Protein AF-A0A4Q3VCQ0-F1 (afdb_monomer_lite)

pLDDT: mean 80.0, std 15.51, range [33.75, 97.81]

Structure (mmCIF, N/CA/C/O backbone):
data_AF-A0A4Q3VCQ0-F1
#
_entry.id   AF-A0A4Q3VCQ0-F1
#
loop_
_atom_site.group_PDB
_atom_site.id
_atom_site.type_symbol
_atom_site.label_atom_id
_atom_site.label_alt_id
_atom_site.label_comp_id
_atom_site.label_asym_id
_atom_site.label_entity_id
_atom_site.label_seq_id
_atom_site.pdbx_PDB_ins_code
_atom_site.Cartn_x
_atom_site.Cartn_y
_atom_site.Cartn_z
_atom_site.occupancy
_atom_site.B_iso_or_equiv
_atom_site.auth_seq_id
_atom_site.auth_comp_id
_atom_site.auth_asym_id
_atom_site.auth_atom_id
_atom_site.pdbx_PDB_model_num
ATOM 1 N N . PHE A 1 1 ? -2.885 -8.721 -0.221 1.00 49.59 1 PHE A N 1
ATOM 2 C CA . PHE A 1 1 ? -1.559 -9.352 -0.423 1.00 49.59 1 PHE A CA 1
ATOM 3 C C . PHE A 1 1 ? -1.699 -10.672 -1.184 1.00 49.59 1 PHE A C 1
ATOM 5 O O . PHE A 1 1 ? -2.765 -11.257 -1.054 1.00 49.59 1 PHE A O 1
ATOM 12 N N . LYS A 1 2 ? -0.702 -11.159 -1.954 1.00 40.38 2 LYS A N 1
ATOM 13 C CA . LYS A 1 2 ? -0.700 -12.547 -2.468 1.00 40.38 2 LYS A CA 1
ATOM 14 C C . LYS A 1 2 ? 0.691 -13.221 -2.424 1.00 40.38 2 LYS A C 1
ATOM 16 O O . LYS A 1 2 ? 1.595 -12.689 -3.049 1.00 40.38 2 LYS A O 1
ATOM 21 N N . HIS A 1 3 ? 0.877 -14.368 -1.749 1.00 47.12 3 HIS A N 1
ATOM 22 C CA . HIS A 1 3 ? 2.127 -15.163 -1.832 1.00 47.12 3 HIS A CA 1
ATOM 23 C C . HIS A 1 3 ? 2.014 -16.172 -2.984 1.00 47.12 3 HIS A C 1
ATOM 25 O O . HIS A 1 3 ? 1.062 -16.954 -3.029 1.00 47.12 3 HIS A O 1
ATOM 31 N N . LEU A 1 4 ? 2.947 -16.112 -3.938 1.00 55.03 4 LEU A N 1
ATOM 32 C CA . LEU A 1 4 ? 2.799 -16.699 -5.280 1.00 55.03 4 LEU A CA 1
ATOM 33 C C . LEU A 1 4 ? 3.906 -17.679 -5.689 1.00 55.03 4 LEU A C 1
ATOM 35 O O . LEU A 1 4 ? 3.994 -18.041 -6.859 1.00 55.03 4 LEU A O 1
ATOM 39 N N . ALA A 1 5 ? 4.732 -18.141 -4.754 1.00 49.41 5 ALA A N 1
ATOM 40 C CA . ALA A 1 5 ? 5.597 -19.278 -5.030 1.00 49.41 5 ALA A CA 1
ATOM 41 C C . ALA A 1 5 ? 4.730 -20.547 -5.160 1.00 49.41 5 ALA A C 1
ATOM 43 O O . ALA A 1 5 ? 4.363 -21.155 -4.155 1.00 49.41 5 ALA A O 1
ATOM 44 N N . ASP A 1 6 ? 4.381 -20.940 -6.389 1.00 53.59 6 ASP A N 1
ATOM 45 C CA . ASP A 1 6 ? 3.804 -22.258 -6.701 1.00 53.59 6 ASP A CA 1
ATOM 46 C C . ASP A 1 6 ? 4.923 -23.315 -6.724 1.00 53.59 6 ASP A C 1
ATOM 48 O O . ASP A 1 6 ? 5.195 -23.975 -7.723 1.00 53.59 6 ASP A O 1
ATOM 52 N N . LEU A 1 7 ? 5.623 -23.434 -5.599 1.00 55.28 7 LEU A N 1
ATOM 53 C CA . LEU A 1 7 ? 6.598 -24.482 -5.350 1.00 55.28 7 LEU A CA 1
ATOM 54 C C . LEU A 1 7 ? 5.886 -25.588 -4.572 1.00 55.28 7 LEU A C 1
ATOM 56 O O . LEU A 1 7 ? 5.409 -25.361 -3.461 1.00 55.28 7 LEU A O 1
ATOM 60 N N . SER A 1 8 ? 5.804 -26.783 -5.160 1.00 52.72 8 SER A N 1
ATOM 61 C CA . SER A 1 8 ? 5.366 -27.999 -4.470 1.00 52.72 8 SER A CA 1
ATOM 62 C C . SER A 1 8 ? 6.468 -28.448 -3.507 1.00 52.72 8 SER A C 1
ATOM 64 O O . SER A 1 8 ? 7.206 -29.394 -3.778 1.00 52.72 8 SER A O 1
ATOM 66 N N . LEU A 1 9 ? 6.646 -27.694 -2.428 1.00 57.72 9 LEU A N 1
ATOM 67 C CA . LEU A 1 9 ? 7.517 -28.053 -1.321 1.00 57.72 9 LEU A CA 1
ATOM 68 C C . LEU A 1 9 ? 6.644 -28.720 -0.264 1.00 57.72 9 LEU A C 1
ATOM 70 O O . LEU A 1 9 ? 5.642 -28.142 0.156 1.00 57.72 9 LEU A O 1
ATOM 74 N N . ASP A 1 10 ? 7.021 -29.933 0.137 1.00 54.91 10 ASP A N 1
ATOM 75 C CA . ASP A 1 10 ? 6.450 -30.595 1.309 1.00 54.91 10 ASP A CA 1
ATOM 76 C C . ASP A 1 10 ? 6.844 -29.752 2.528 1.00 54.91 10 ASP A C 1
ATOM 78 O O . ASP A 1 10 ? 7.995 -29.763 2.969 1.00 54.91 10 ASP A O 1
ATOM 82 N N . MET A 1 11 ? 5.924 -28.909 2.989 1.00 59.00 11 MET A N 1
ATOM 83 C CA . MET A 1 11 ? 6.134 -28.028 4.129 1.00 59.00 11 MET A CA 1
ATOM 84 C C . MET A 1 11 ? 5.000 -28.225 5.124 1.00 59.00 11 MET A C 1
ATOM 86 O O . MET A 1 11 ? 3.829 -28.113 4.765 1.00 59.00 11 MET A O 1
ATOM 90 N N . ASP A 1 12 ? 5.355 -28.422 6.391 1.00 58.12 12 ASP A N 1
ATOM 91 C CA . ASP A 1 12 ? 4.421 -28.639 7.505 1.00 58.12 12 ASP A CA 1
ATOM 92 C C . ASP A 1 12 ? 3.649 -27.369 7.929 1.00 58.12 12 ASP A C 1
ATOM 94 O O . ASP A 1 12 ? 3.163 -27.267 9.056 1.00 58.12 12 ASP A O 1
ATOM 98 N N . PHE A 1 13 ? 3.531 -26.365 7.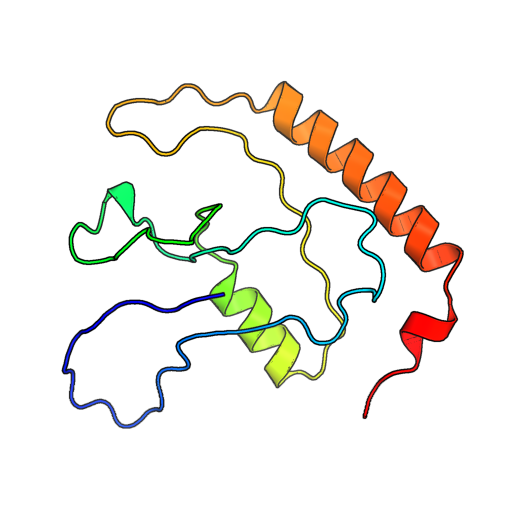054 1.00 58.91 13 PHE A N 1
ATOM 99 C CA . PHE A 1 13 ? 2.796 -25.136 7.338 1.00 58.91 13 PHE A CA 1
ATOM 100 C C . PHE A 1 13 ? 1.940 -24.667 6.163 1.00 58.91 13 PHE A C 1
ATOM 102 O O . PHE A 1 13 ? 2.316 -24.729 4.993 1.00 58.91 13 PHE A O 1
ATOM 109 N N . THR A 1 14 ? 0.771 -24.127 6.501 1.00 53.56 14 THR A N 1
ATOM 110 C CA . THR A 1 14 ? -0.169 -23.556 5.538 1.00 53.56 14 THR A CA 1
ATOM 111 C C . THR A 1 14 ? 0.377 -22.239 4.991 1.00 53.56 14 THR A C 1
ATOM 113 O O . THR A 1 14 ? 0.438 -21.232 5.696 1.00 53.56 14 THR A O 1
ATOM 116 N N . VAL A 1 15 ? 0.748 -22.216 3.710 1.00 59.91 15 VAL A N 1
ATOM 117 C CA . VAL A 1 15 ? 1.161 -20.985 3.025 1.00 59.91 15 VAL A CA 1
ATOM 118 C C . VAL A 1 15 ? -0.079 -20.156 2.705 1.00 59.91 15 VAL A C 1
ATOM 120 O O . VAL A 1 15 ? -0.799 -20.426 1.741 1.00 59.91 15 VAL A O 1
ATOM 123 N N . SER A 1 16 ? -0.337 -19.128 3.515 1.00 59.31 16 SER A N 1
ATOM 124 C CA . SER A 1 16 ? -1.440 -18.208 3.251 1.00 59.31 16 SER A CA 1
ATOM 125 C C . SER A 1 16 ? -1.122 -17.364 2.021 1.00 59.31 16 SER A C 1
ATOM 127 O O . SER A 1 16 ? -0.240 -16.502 2.020 1.00 59.31 16 SER A O 1
ATOM 129 N N . LYS A 1 17 ? -1.838 -17.638 0.929 1.00 69.88 17 LYS A N 1
ATOM 130 C CA . LYS A 1 17 ? -1.615 -16.965 -0.348 1.00 69.88 17 LYS A CA 1
ATOM 131 C C . LYS A 1 17 ? -2.232 -15.583 -0.395 1.00 69.88 17 LYS A C 1
ATOM 133 O O . LYS A 1 17 ? -2.063 -14.978 -1.433 1.00 69.88 17 LYS A O 1
ATOM 138 N N . ARG A 1 18 ? -2.936 -15.073 0.624 1.00 77.62 18 ARG A N 1
ATOM 139 C CA . ARG A 1 18 ? -3.473 -13.703 0.628 1.00 77.62 18 ARG A CA 1
ATOM 140 C C . ARG A 1 18 ? -3.745 -13.178 2.034 1.00 77.62 18 ARG A C 1
ATOM 142 O O . ARG A 1 18 ? -4.336 -13.873 2.843 1.00 77.62 18 ARG A O 1
ATOM 149 N N . TRP A 1 19 ? -3.359 -11.924 2.264 1.00 82.75 19 TRP A N 1
ATOM 150 C CA . TRP A 1 19 ? -3.699 -11.151 3.463 1.00 82.75 19 TRP A CA 1
ATOM 151 C C . TRP A 1 19 ? -4.490 -9.915 3.057 1.00 82.75 19 TRP A C 1
ATOM 153 O O . TRP A 1 19 ? -4.045 -9.153 2.191 1.00 82.75 19 TRP A O 1
ATOM 163 N N . ASP A 1 20 ? -5.650 -9.735 3.668 1.00 85.75 20 ASP A N 1
ATOM 164 C CA . ASP A 1 20 ? -6.481 -8.545 3.538 1.00 85.75 20 ASP A CA 1
ATOM 165 C C . ASP A 1 20 ? -6.392 -7.731 4.830 1.00 85.75 20 ASP A C 1
ATOM 167 O O . ASP A 1 20 ? -6.131 -8.277 5.899 1.00 85.75 20 ASP A O 1
ATOM 171 N N . CYS A 1 21 ? -6.549 -6.413 4.721 1.00 85.44 21 CYS A N 1
ATOM 172 C CA . CYS A 1 21 ? -6.628 -5.548 5.889 1.00 85.44 21 CYS A CA 1
ATOM 173 C C . CYS A 1 21 ? -8.100 -5.486 6.329 1.00 85.44 21 CYS A C 1
ATOM 175 O O . CYS A 1 21 ? -8.916 -4.955 5.572 1.00 85.44 21 CYS A O 1
ATOM 177 N N . PRO A 1 22 ? -8.459 -6.009 7.514 1.00 85.62 22 PRO A N 1
ATOM 178 C CA . PRO A 1 22 ? -9.847 -6.013 7.978 1.00 85.6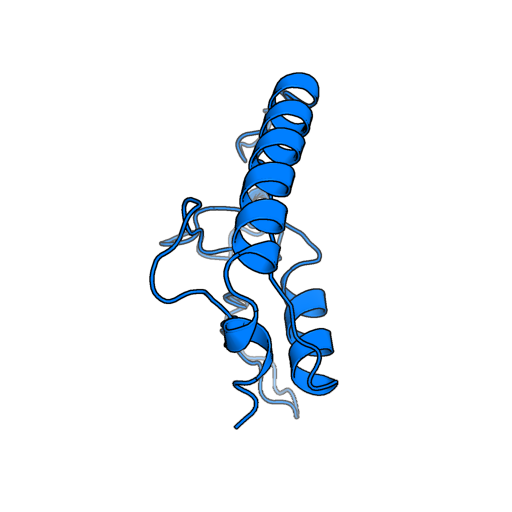2 22 PRO A CA 1
ATOM 179 C C . PRO A 1 22 ? -10.347 -4.616 8.378 1.00 85.62 22 PRO A C 1
ATOM 181 O O . PRO A 1 22 ? -11.544 -4.420 8.536 1.00 85.62 22 PRO A O 1
ATOM 184 N N . HIS A 1 23 ? -9.442 -3.644 8.515 1.00 87.00 23 HIS A N 1
ATOM 185 C CA . HIS A 1 23 ? -9.741 -2.280 8.960 1.00 87.00 23 HIS A CA 1
ATOM 186 C C . HIS A 1 23 ? -9.799 -1.268 7.810 1.00 87.00 23 HIS A C 1
ATOM 188 O O . HIS A 1 23 ? -9.697 -0.065 8.039 1.00 87.00 23 HIS A O 1
ATOM 194 N N . LEU A 1 24 ? -9.906 -1.740 6.564 1.00 85.25 24 LEU A N 1
ATOM 195 C CA . LEU A 1 24 ? -10.108 -0.860 5.417 1.00 85.25 24 LEU A CA 1
ATOM 196 C C . LEU A 1 24 ? -11.438 -0.101 5.571 1.00 85.25 24 LEU A C 1
ATOM 198 O O . LEU A 1 24 ? -12.463 -0.746 5.801 1.00 85.25 24 LEU A O 1
ATOM 202 N N . PRO A 1 25 ? -11.447 1.236 5.416 1.00 82.19 25 PRO A N 1
ATOM 203 C CA . PRO A 1 25 ? -12.685 1.999 5.465 1.00 82.19 25 PRO A CA 1
ATOM 204 C C . PRO A 1 25 ? -13.609 1.585 4.314 1.00 82.19 25 PRO A C 1
ATOM 206 O O . PRO A 1 25 ? -13.143 1.271 3.213 1.00 82.19 25 PRO A O 1
ATOM 209 N N . VAL A 1 26 ? -14.921 1.595 4.573 1.00 76.88 26 VAL A N 1
ATOM 210 C CA . VAL A 1 26 ? -15.957 1.210 3.595 1.00 76.88 26 VAL A CA 1
ATOM 211 C C . VAL A 1 26 ? -15.878 2.085 2.346 1.00 76.88 26 VAL A C 1
ATOM 213 O O . VAL A 1 26 ? -15.975 1.586 1.225 1.00 76.88 26 VAL A O 1
ATOM 216 N N . GLU A 1 27 ? -15.650 3.383 2.540 1.00 81.69 27 GLU A N 1
ATOM 217 C CA . GLU A 1 27 ? -15.344 4.322 1.471 1.00 81.69 27 GLU A CA 1
ATOM 218 C C . GLU A 1 27 ? -13.857 4.671 1.517 1.00 81.69 27 GLU A C 1
ATOM 220 O O . GLU A 1 27 ? -13.347 5.238 2.485 1.00 81.69 27 GLU A O 1
ATOM 225 N N . SER A 1 28 ? -13.129 4.297 0.466 1.00 79.69 28 SER A N 1
ATOM 226 C CA . SER A 1 28 ? -11.697 4.556 0.423 1.00 79.69 28 SER A CA 1
ATOM 227 C C . SER A 1 28 ? -11.409 5.984 -0.029 1.00 79.69 28 SER A C 1
ATOM 229 O O . SER A 1 28 ? -11.727 6.375 -1.149 1.00 79.69 28 SER A O 1
ATOM 231 N N . ILE A 1 29 ? -10.736 6.745 0.830 1.00 89.69 29 ILE A N 1
ATOM 232 C CA . ILE A 1 29 ? -10.256 8.107 0.544 1.00 89.69 29 ILE A CA 1
ATOM 233 C C . ILE A 1 29 ? -8.981 8.150 -0.317 1.00 89.69 29 ILE A C 1
ATOM 235 O O . ILE A 1 29 ? -8.537 9.224 -0.731 1.00 89.69 29 ILE A O 1
ATOM 239 N N . LEU A 1 30 ? -8.360 6.992 -0.558 1.00 92.44 30 LEU A N 1
ATOM 240 C CA . LEU A 1 30 ? -7.144 6.828 -1.350 1.00 92.44 30 LEU A CA 1
ATOM 241 C C . LEU A 1 30 ? -7.333 5.671 -2.344 1.00 92.44 30 LEU A C 1
ATOM 243 O O . LEU A 1 30 ? -8.106 4.755 -2.077 1.00 92.44 30 LEU A O 1
ATOM 247 N N . PRO A 1 31 ? -6.622 5.657 -3.482 1.00 92.19 31 PRO A N 1
ATOM 248 C CA . PRO A 1 31 ? -6.645 4.507 -4.379 1.00 92.19 31 PRO A CA 1
ATOM 249 C C . PRO A 1 31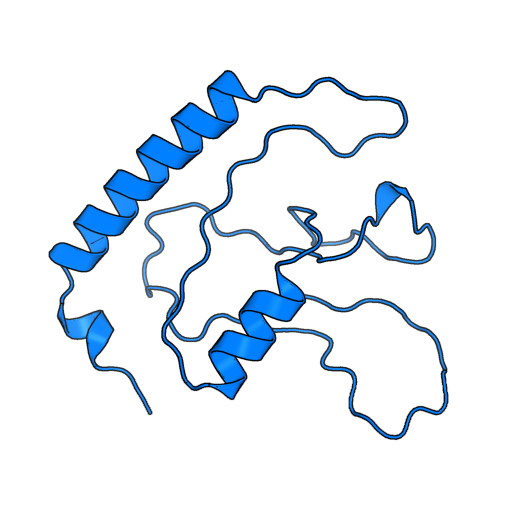 ? -6.175 3.230 -3.669 1.00 92.19 31 PRO A C 1
ATOM 251 O O . PRO A 1 31 ? -5.151 3.229 -2.984 1.00 92.19 31 PRO A O 1
ATOM 254 N N . LEU A 1 32 ? -6.905 2.132 -3.864 1.00 91.50 32 LEU A N 1
ATOM 255 C CA . LEU A 1 32 ? -6.519 0.816 -3.360 1.00 91.50 32 LEU A CA 1
ATOM 256 C C . LEU A 1 32 ? -5.597 0.109 -4.353 1.00 91.50 32 LEU A C 1
ATOM 258 O O . LEU A 1 32 ? -5.802 0.186 -5.562 1.00 91.50 32 LEU A O 1
ATOM 262 N N . ALA A 1 33 ? -4.617 -0.625 -3.827 1.00 91.00 33 ALA A N 1
ATOM 263 C CA . ALA A 1 33 ? -3.660 -1.385 -4.621 1.00 91.00 33 ALA A CA 1
ATOM 264 C C . ALA A 1 33 ? -3.482 -2.807 -4.072 1.00 91.00 33 ALA A C 1
ATOM 266 O O . ALA A 1 33 ? -3.364 -3.033 -2.863 1.00 91.00 33 ALA A O 1
ATOM 267 N N . LYS A 1 34 ? -3.413 -3.788 -4.971 1.00 89.38 34 LYS A N 1
ATOM 268 C CA . LYS A 1 34 ? -2.989 -5.157 -4.686 1.00 89.38 34 LYS A CA 1
ATOM 269 C C . LYS A 1 34 ? -1.473 -5.219 -4.744 1.00 89.38 34 LYS A C 1
ATOM 271 O O . LYS A 1 34 ? -0.864 -4.990 -5.783 1.00 89.38 34 LYS A O 1
ATOM 276 N N . SER A 1 35 ? -0.870 -5.581 -3.619 1.00 88.00 35 SER A N 1
ATOM 277 C CA . SER A 1 35 ? 0.579 -5.674 -3.505 1.00 88.00 35 SER A CA 1
ATOM 278 C C . SER A 1 35 ? 1.100 -7.107 -3.422 1.00 88.00 35 SER A C 1
ATOM 280 O O . SER A 1 35 ? 0.475 -7.968 -2.783 1.00 88.00 35 SER A O 1
ATOM 282 N N . ASN A 1 36 ? 2.269 -7.319 -4.027 1.00 86.06 36 ASN A N 1
ATOM 283 C CA . ASN A 1 36 ? 3.126 -8.485 -3.846 1.00 86.06 36 ASN A CA 1
ATOM 284 C C . ASN A 1 36 ? 4.382 -8.109 -3.033 1.00 86.06 36 ASN A C 1
ATOM 286 O O . ASN A 1 36 ? 4.934 -7.028 -3.228 1.00 86.06 36 ASN A O 1
ATOM 290 N N . SER A 1 37 ? 4.836 -8.998 -2.145 1.00 80.00 37 SER A N 1
ATOM 291 C CA . SER A 1 37 ? 6.032 -8.794 -1.299 1.00 80.00 37 SER A CA 1
ATOM 292 C C . SER A 1 37 ? 7.199 -9.656 -1.757 1.00 80.00 37 SER A C 1
ATOM 294 O O . SER A 1 37 ? 7.847 -10.340 -0.973 1.00 80.00 37 SER A O 1
ATOM 296 N N . MET A 1 38 ? 7.392 -9.677 -3.065 1.00 73.06 38 MET A N 1
ATOM 297 C CA . MET A 1 38 ? 8.471 -10.362 -3.751 1.00 73.06 38 MET A CA 1
ATOM 298 C C . MET A 1 38 ? 8.930 -9.431 -4.863 1.00 73.06 38 MET A C 1
ATOM 300 O O . MET A 1 38 ? 8.106 -8.739 -5.460 1.00 73.06 38 MET A O 1
ATOM 304 N N . ASN A 1 39 ? 10.222 -9.466 -5.174 1.00 70.00 39 ASN A N 1
ATOM 305 C CA . ASN A 1 39 ? 10.741 -8.859 -6.392 1.00 70.00 39 ASN A CA 1
ATOM 306 C C . ASN A 1 39 ? 10.339 -9.747 -7.579 1.00 70.00 39 ASN A C 1
ATOM 308 O O . ASN A 1 39 ? 11.080 -10.657 -7.957 1.00 70.00 39 ASN A O 1
ATOM 312 N N . ALA A 1 40 ? 9.130 -9.545 -8.108 1.00 68.19 40 ALA A N 1
ATOM 313 C CA . ALA A 1 40 ? 8.612 -10.373 -9.195 1.00 68.19 40 ALA A CA 1
ATOM 314 C C . ALA A 1 40 ? 9.369 -10.098 -10.501 1.00 68.19 40 ALA A C 1
ATOM 316 O O . ALA A 1 40 ? 9.555 -11.018 -11.295 1.00 68.19 40 ALA A O 1
ATOM 317 N N . ALA A 1 41 ? 9.911 -8.885 -10.668 1.00 66.06 41 ALA A N 1
ATOM 318 C CA . ALA A 1 41 ? 10.826 -8.548 -11.762 1.00 66.06 41 ALA A CA 1
ATOM 319 C C . ALA A 1 41 ? 12.017 -9.516 -11.871 1.00 66.06 41 ALA A C 1
ATOM 321 O O . ALA A 1 41 ? 12.430 -9.875 -12.972 1.00 66.06 41 ALA A O 1
ATOM 322 N N . MET A 1 42 ? 12.560 -9.946 -10.729 1.00 67.62 42 MET A N 1
ATOM 323 C CA . MET A 1 42 ? 13.715 -10.848 -10.648 1.00 67.62 42 MET A CA 1
ATOM 324 C C . MET A 1 42 ? 13.325 -12.320 -10.441 1.00 67.62 42 MET A C 1
ATOM 326 O O . MET A 1 42 ? 14.199 -13.185 -10.400 1.00 67.62 42 MET A O 1
ATOM 330 N N . ALA A 1 43 ? 12.030 -12.624 -10.321 1.00 71.88 43 ALA A N 1
ATOM 331 C CA . ALA A 1 43 ? 11.508 -13.963 -10.069 1.00 71.88 43 ALA A CA 1
ATOM 332 C C . ALA A 1 43 ? 10.536 -14.378 -11.193 1.00 71.88 43 ALA A C 1
ATOM 334 O O . ALA A 1 43 ? 9.322 -14.287 -11.021 1.00 71.88 43 ALA A O 1
ATOM 335 N N . PRO A 1 44 ? 11.034 -14.878 -12.342 1.00 68.19 44 PRO A N 1
ATOM 336 C CA . PRO A 1 44 ? 10.218 -15.147 -13.537 1.00 68.19 44 PRO A CA 1
ATOM 337 C C . PRO A 1 44 ? 9.141 -16.229 -13.346 1.00 68.19 44 PRO A C 1
ATOM 339 O O . PRO A 1 44 ? 8.251 -16.375 -14.178 1.00 68.19 44 PRO A O 1
ATOM 342 N N . PHE A 1 45 ? 9.208 -16.990 -12.252 1.00 73.25 45 PHE A N 1
ATOM 343 C CA . PHE A 1 45 ? 8.195 -17.967 -11.844 1.00 73.25 45 PHE A CA 1
ATOM 344 C C . PHE A 1 45 ? 7.038 -17.347 -11.037 1.00 73.25 45 PHE A C 1
ATOM 346 O O . PHE A 1 45 ? 6.094 -18.049 -10.683 1.00 73.25 45 PHE A O 1
ATOM 353 N N . VAL A 1 46 ? 7.092 -16.046 -10.735 1.00 70.12 46 VAL A N 1
ATOM 354 C CA . VAL A 1 46 ? 6.053 -15.315 -10.005 1.00 70.12 46 VAL A CA 1
ATOM 355 C C . VAL A 1 46 ? 5.189 -14.539 -10.994 1.00 70.12 46 VAL A C 1
ATOM 357 O O . VAL A 1 46 ? 5.654 -13.642 -11.690 1.00 70.12 46 VAL A O 1
ATOM 360 N N . SER A 1 47 ? 3.897 -14.861 -11.041 1.00 73.31 47 SER A N 1
ATOM 361 C CA . SER A 1 47 ? 2.936 -14.113 -11.857 1.00 73.31 47 SER A CA 1
ATOM 362 C C . SER A 1 47 ? 2.674 -12.724 -11.268 1.00 73.31 47 SER A C 1
ATOM 364 O O . SER A 1 47 ? 2.300 -12.601 -10.104 1.00 73.31 47 SER A O 1
ATOM 366 N N . SER A 1 48 ? 2.797 -11.677 -12.084 1.00 76.62 48 SER A N 1
ATOM 367 C CA . SER A 1 48 ? 2.398 -10.304 -11.739 1.00 76.62 48 SER A CA 1
ATOM 368 C C . SER A 1 48 ? 0.946 -9.983 -12.122 1.00 76.62 48 SER A C 1
ATOM 370 O O . SER A 1 48 ? 0.488 -8.854 -11.952 1.00 76.62 48 SER A O 1
ATOM 372 N N . ASN A 1 49 ? 0.182 -10.962 -12.627 1.00 81.12 49 ASN A N 1
ATOM 373 C CA . ASN A 1 49 ? -1.186 -10.722 -13.077 1.00 81.12 49 ASN A CA 1
ATOM 374 C C . ASN A 1 49 ? -2.096 -10.284 -11.913 1.00 81.12 49 ASN A C 1
ATOM 376 O O . ASN A 1 49 ? -2.270 -11.011 -10.930 1.00 81.12 49 ASN A O 1
ATOM 380 N N . GLY A 1 50 ? -2.710 -9.107 -12.048 1.00 83.44 50 GLY A N 1
ATOM 381 C CA . GLY A 1 50 ? -3.566 -8.517 -11.017 1.00 83.44 50 GLY A CA 1
ATOM 382 C C . GLY A 1 50 ? -2.816 -8.008 -9.779 1.00 83.44 50 GLY A C 1
ATOM 383 O O . GLY A 1 50 ? -3.438 -7.902 -8.719 1.00 83.44 50 GLY A O 1
ATOM 384 N N . ILE A 1 51 ? -1.511 -7.744 -9.900 1.00 86.56 51 ILE A N 1
ATOM 385 C CA . ILE A 1 51 ? -0.689 -7.034 -8.916 1.00 86.56 51 ILE A CA 1
ATOM 386 C C . ILE A 1 51 ? -0.443 -5.615 -9.428 1.00 86.56 51 ILE A C 1
ATOM 388 O O . ILE A 1 51 ? -0.023 -5.431 -10.566 1.00 86.56 51 ILE A O 1
ATOM 392 N N . ASP A 1 52 ? -0.681 -4.632 -8.567 1.00 90.31 52 ASP A N 1
ATOM 393 C CA . ASP A 1 52 ? -0.510 -3.216 -8.885 1.00 90.31 52 ASP A CA 1
ATOM 394 C C . ASP A 1 52 ? 0.873 -2.707 -8.446 1.00 90.31 52 ASP A C 1
ATOM 396 O O . ASP A 1 52 ? 1.468 -1.875 -9.126 1.00 90.31 52 ASP A O 1
ATOM 400 N N . ILE A 1 53 ? 1.395 -3.201 -7.311 1.00 90.00 53 ILE A N 1
ATOM 401 C CA . ILE A 1 53 ? 2.664 -2.737 -6.720 1.00 90.00 53 ILE A CA 1
ATOM 402 C C . ILE A 1 53 ? 3.510 -3.874 -6.123 1.00 90.00 53 ILE A C 1
ATOM 404 O O . ILE A 1 53 ? 2.988 -4.824 -5.529 1.00 90.00 53 ILE A O 1
ATOM 408 N N . GLU A 1 54 ? 4.832 -3.718 -6.181 1.00 87.50 54 GLU A N 1
ATOM 409 C CA . GLU A 1 54 ? 5.808 -4.583 -5.506 1.00 87.50 54 GLU A CA 1
ATOM 410 C C . GLU A 1 54 ? 6.391 -3.891 -4.263 1.00 87.50 54 GLU A C 1
ATOM 412 O O . GLU A 1 54 ? 6.582 -2.676 -4.230 1.00 87.50 54 GLU A O 1
ATOM 417 N N . ASN A 1 55 ? 6.660 -4.662 -3.214 1.00 85.69 55 ASN A N 1
ATOM 418 C CA . ASN A 1 55 ? 7.510 -4.275 -2.083 1.00 85.69 55 ASN A CA 1
ATOM 419 C C . ASN A 1 55 ? 8.189 -5.526 -1.512 1.00 85.69 55 ASN A C 1
ATOM 421 O O . ASN A 1 55 ? 8.057 -6.602 -2.087 1.00 85.69 55 ASN A O 1
ATOM 425 N N . MET A 1 56 ? 8.926 -5.413 -0.408 1.00 85.69 56 MET A N 1
ATOM 426 C CA . MET A 1 56 ? 9.601 -6.568 0.200 1.00 85.69 56 MET A CA 1
ATOM 427 C C . MET A 1 56 ? 9.082 -6.877 1.613 1.00 85.69 56 MET A C 1
ATOM 429 O O . MET A 1 56 ? 9.251 -7.986 2.103 1.00 85.69 56 MET A O 1
ATOM 433 N N . GLU A 1 57 ? 8.379 -5.941 2.253 1.00 86.12 57 GLU A N 1
ATOM 434 C CA . GLU A 1 57 ? 8.035 -6.010 3.680 1.00 86.12 57 GLU A CA 1
ATOM 435 C C . GLU A 1 57 ? 6.532 -6.192 3.950 1.00 86.12 57 GLU A C 1
ATOM 437 O O . GLU A 1 57 ? 6.134 -6.538 5.063 1.00 86.12 57 GLU A O 1
ATOM 442 N N . GLY A 1 58 ? 5.671 -5.945 2.957 1.00 87.44 58 GLY A N 1
ATOM 443 C CA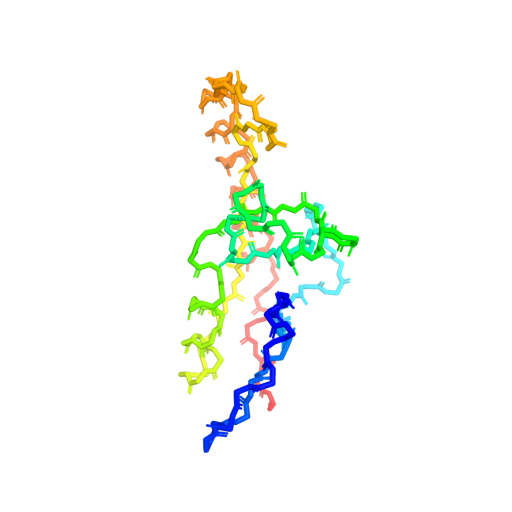 . GLY A 1 58 ? 4.219 -5.854 3.137 1.00 87.44 58 GLY A CA 1
ATOM 444 C C . GLY A 1 58 ? 3.576 -7.117 3.716 1.00 87.44 58 GLY A C 1
ATOM 445 O O . GLY A 1 58 ? 2.732 -7.014 4.601 1.00 87.44 58 GLY A O 1
ATOM 446 N N 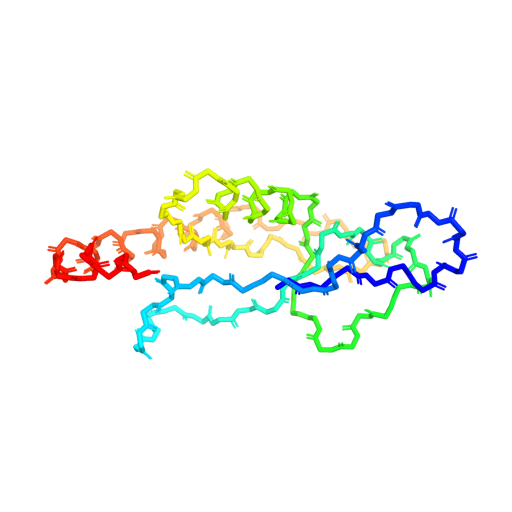. ALA A 1 59 ? 3.995 -8.302 3.271 1.00 87.00 59 ALA A N 1
ATOM 447 C CA . ALA A 1 59 ? 3.496 -9.586 3.760 1.00 87.00 59 ALA A CA 1
ATOM 448 C C . ALA A 1 59 ? 3.748 -9.767 5.253 1.00 87.00 59 ALA A C 1
ATOM 450 O O . ALA A 1 59 ? 2.824 -10.068 6.004 1.00 87.00 59 ALA A O 1
ATOM 451 N N . ALA A 1 60 ? 5.003 -9.562 5.660 1.00 86.69 60 ALA A N 1
ATOM 452 C CA . ALA A 1 60 ? 5.438 -9.732 7.035 1.00 86.69 60 ALA A CA 1
ATOM 453 C C . ALA A 1 60 ? 4.736 -8.718 7.945 1.00 86.69 60 ALA A C 1
ATOM 455 O O . ALA A 1 60 ? 4.251 -9.087 9.010 1.00 86.69 60 ALA A O 1
ATOM 456 N N . PHE A 1 61 ? 4.598 -7.469 7.485 1.00 89.94 61 PHE A N 1
ATOM 457 C CA . PHE A 1 61 ? 3.848 -6.438 8.199 1.00 89.94 61 PHE A CA 1
ATOM 458 C C . PHE A 1 61 ? 2.388 -6.850 8.442 1.00 89.94 61 PHE A C 1
ATOM 460 O O . PHE A 1 61 ? 1.935 -6.839 9.582 1.00 89.94 61 PHE A O 1
ATOM 467 N N . PHE A 1 62 ? 1.664 -7.272 7.397 1.00 90.69 62 PHE A N 1
ATOM 468 C CA . PHE A 1 62 ? 0.268 -7.713 7.533 1.00 90.69 62 PHE A CA 1
ATOM 469 C C . PHE A 1 62 ? 0.153 -8.920 8.465 1.00 90.69 62 PHE A C 1
ATOM 471 O O . PHE A 1 62 ? -0.720 -8.943 9.326 1.00 90.69 62 PHE A O 1
ATOM 478 N N . GLN A 1 63 ? 1.034 -9.910 8.307 1.00 89.19 63 GLN A N 1
ATOM 479 C CA . GLN A 1 63 ? 0.998 -11.128 9.107 1.00 89.19 63 GLN A CA 1
ATOM 480 C C . GLN A 1 63 ? 1.183 -10.835 10.598 1.00 89.19 63 GLN A C 1
ATOM 482 O O . GLN A 1 63 ? 0.417 -11.353 11.404 1.00 89.19 63 GLN A O 1
ATOM 487 N N . VAL A 1 64 ? 2.151 -9.987 10.965 1.00 90.81 64 VAL A N 1
ATOM 488 C CA . VAL A 1 64 ? 2.372 -9.603 12.367 1.00 90.81 64 VAL A CA 1
ATOM 489 C C . VAL A 1 64 ? 1.192 -8.798 12.902 1.00 90.81 64 VAL A C 1
ATOM 491 O O . VAL A 1 64 ? 0.698 -9.111 13.977 1.00 90.81 64 VAL A O 1
ATOM 494 N N . CYS A 1 65 ? 0.682 -7.809 12.160 1.00 92.44 65 CYS A N 1
ATOM 495 C CA . CYS A 1 65 ? -0.461 -7.026 12.635 1.00 92.44 65 CYS A CA 1
ATOM 496 C C . CYS A 1 65 ? -1.707 -7.891 12.861 1.00 92.44 65 CYS A C 1
ATOM 498 O O . CYS A 1 65 ? -2.397 -7.712 13.858 1.00 92.44 65 CYS A O 1
ATOM 500 N N . ILE A 1 66 ? -1.971 -8.852 11.973 1.00 90.44 66 ILE A N 1
ATOM 501 C CA . ILE A 1 66 ? -3.088 -9.791 12.127 1.00 90.44 66 ILE A CA 1
ATOM 502 C C . ILE A 1 66 ? -2.850 -10.728 13.319 1.00 90.44 66 ILE A C 1
ATOM 504 O O . ILE A 1 66 ? -3.760 -10.925 14.119 1.00 90.44 66 ILE A O 1
ATOM 508 N N . ALA A 1 67 ? -1.642 -11.284 13.461 1.00 89.44 67 ALA A N 1
ATOM 509 C CA . ALA A 1 67 ? -1.306 -12.202 14.552 1.00 89.44 67 ALA A CA 1
ATOM 510 C C . ALA A 1 67 ? -1.396 -11.539 15.936 1.00 89.44 67 ALA A C 1
ATOM 512 O O . ALA A 1 67 ? -1.866 -12.160 16.884 1.00 89.44 67 ALA A O 1
ATOM 513 N N . GLU A 1 68 ? -1.003 -10.269 16.030 1.00 93.94 68 GLU A N 1
ATOM 514 C CA . GLU A 1 68 ? -1.009 -9.488 17.272 1.00 93.94 68 GLU A CA 1
ATOM 515 C C . GLU A 1 68 ? -2.327 -8.723 17.499 1.00 93.94 68 GLU A C 1
ATOM 517 O O . GLU A 1 68 ? -2.415 -7.897 18.406 1.00 93.94 68 GLU A O 1
ATOM 522 N N . ASN A 1 69 ? -3.354 -8.959 16.669 1.00 89.94 69 ASN A N 1
ATOM 523 C CA . ASN A 1 69 ? -4.627 -8.227 16.681 1.00 89.94 69 ASN A CA 1
ATOM 524 C C . ASN A 1 69 ? -4.450 -6.691 16.704 1.00 89.94 69 ASN A C 1
ATOM 526 O O . ASN A 1 69 ? -5.178 -5.950 17.370 1.00 89.94 69 ASN A O 1
ATOM 530 N N . GLN A 1 70 ? -3.437 -6.203 15.992 1.00 92.69 70 GLN A N 1
ATOM 531 C CA . GLN A 1 70 ? -3.101 -4.794 15.928 1.00 92.69 70 GLN A CA 1
ATOM 532 C C . GLN A 1 70 ? -3.815 -4.144 14.749 1.00 92.69 70 GLN A C 1
ATOM 534 O O . GLN A 1 70 ? -3.604 -4.525 13.601 1.00 92.69 70 GLN A O 1
ATOM 539 N N . ARG A 1 71 ? -4.588 -3.087 15.015 1.00 89.75 71 ARG A N 1
ATOM 540 C CA . ARG A 1 71 ? -5.198 -2.274 13.953 1.00 89.75 71 ARG A CA 1
ATOM 541 C C . ARG A 1 71 ? -4.122 -1.626 13.096 1.00 89.75 71 ARG A C 1
ATOM 543 O O . ARG A 1 71 ? -3.191 -1.001 13.610 1.00 89.75 71 ARG A O 1
ATOM 550 N N . PHE A 1 72 ? -4.281 -1.740 11.787 1.00 91.75 72 PHE A N 1
ATOM 551 C CA . PHE A 1 72 ? -3.307 -1.244 10.833 1.00 91.75 72 PHE A CA 1
ATOM 552 C C . PHE A 1 72 ? -3.972 -0.816 9.534 1.00 91.75 72 PHE A C 1
ATOM 554 O O . PHE A 1 72 ? -4.994 -1.358 9.129 1.00 91.75 72 PHE A O 1
ATOM 561 N N . LEU A 1 73 ? -3.324 0.126 8.863 1.00 91.56 73 LEU A N 1
ATOM 562 C CA . LEU A 1 73 ? -3.566 0.521 7.485 1.00 91.56 73 LEU A CA 1
ATOM 563 C C . LEU A 1 73 ? -2.189 0.794 6.868 1.00 91.56 73 LEU A C 1
ATOM 565 O O . LEU A 1 73 ? -1.285 1.268 7.558 1.00 91.56 73 LEU A O 1
ATOM 569 N N . GLN A 1 74 ? -2.009 0.486 5.585 1.00 91.75 74 GLN A N 1
ATOM 570 C CA . GLN A 1 74 ? -0.745 0.720 4.886 1.00 91.75 74 GLN A CA 1
ATOM 571 C C . GLN A 1 74 ? -0.966 1.684 3.723 1.00 91.75 74 GLN A C 1
ATOM 573 O O . GLN A 1 74 ? -1.705 1.376 2.792 1.00 91.75 74 GLN A O 1
ATOM 578 N N . VAL A 1 75 ? -0.273 2.821 3.760 1.00 93.06 75 VAL A N 1
ATOM 579 C CA . VAL A 1 75 ? -0.188 3.765 2.641 1.00 93.06 75 VAL A CA 1
ATOM 580 C C . VAL A 1 75 ? 1.194 3.649 2.021 1.00 93.06 75 VAL A C 1
ATOM 582 O O . VAL A 1 75 ? 2.199 3.609 2.730 1.00 93.06 75 VAL A O 1
ATOM 585 N N . ARG A 1 76 ? 1.248 3.580 0.690 1.00 93.06 76 ARG A N 1
ATOM 586 C CA . ARG A 1 76 ? 2.496 3.576 -0.076 1.00 93.06 76 ARG A CA 1
ATOM 587 C C . ARG A 1 76 ? 2.401 4.580 -1.213 1.00 93.06 76 ARG A C 1
ATOM 589 O O . ARG A 1 76 ? 1.330 4.768 -1.785 1.00 93.06 76 ARG A O 1
ATOM 596 N N . SER A 1 77 ? 3.531 5.178 -1.556 1.00 94.94 77 SER A N 1
ATOM 597 C CA . SER A 1 77 ? 3.718 5.882 -2.819 1.00 94.94 77 SER A CA 1
ATOM 598 C C . SER A 1 77 ? 4.632 5.066 -3.727 1.00 94.94 77 SER A C 1
ATOM 600 O O . SER A 1 77 ? 5.433 4.253 -3.260 1.00 94.94 77 SER A O 1
ATOM 602 N N . VAL A 1 78 ? 4.477 5.254 -5.035 1.00 92.44 78 VAL A N 1
ATOM 603 C CA . VAL A 1 78 ? 5.302 4.591 -6.046 1.00 92.44 78 VAL A CA 1
ATOM 604 C C . VAL A 1 78 ? 6.413 5.552 -6.448 1.00 92.44 78 VAL A C 1
ATOM 606 O O . VAL A 1 78 ? 6.134 6.654 -6.912 1.00 92.44 78 VAL A O 1
ATOM 609 N N . SER A 1 79 ? 7.663 5.148 -6.238 1.00 90.81 79 SER A N 1
ATOM 610 C CA . SER A 1 79 ? 8.854 5.925 -6.603 1.00 90.81 79 SER A CA 1
ATOM 611 C C . SER A 1 79 ? 9.397 5.576 -7.981 1.00 90.81 79 SER A C 1
ATOM 613 O O . SER A 1 79 ? 10.157 6.351 -8.545 1.00 90.81 79 SER A O 1
ATOM 615 N N . ASN A 1 80 ? 9.049 4.412 -8.519 1.00 90.12 80 ASN A N 1
ATOM 616 C CA . ASN A 1 80 ? 9.590 3.909 -9.772 1.00 90.12 80 ASN A CA 1
ATOM 617 C C . ASN A 1 80 ? 8.655 2.859 -10.378 1.00 90.12 80 ASN A C 1
ATOM 619 O O . ASN A 1 80 ? 7.874 2.211 -9.678 1.00 90.12 80 ASN A O 1
ATOM 623 N N . PHE A 1 81 ? 8.775 2.659 -11.686 1.00 87.69 81 PHE A N 1
ATOM 624 C CA . PHE A 1 81 ? 8.153 1.527 -12.357 1.00 87.69 81 PHE A CA 1
ATOM 625 C C . PHE A 1 81 ? 9.098 0.329 -12.325 1.00 87.69 81 PHE A C 1
ATOM 627 O O . PHE A 1 81 ? 10.298 0.462 -12.544 1.00 87.69 81 PHE A O 1
ATOM 634 N N . VAL A 1 82 ? 8.551 -0.859 -12.078 1.00 81.69 82 VAL A N 1
ATOM 635 C CA . VAL A 1 82 ? 9.333 -2.097 -12.081 1.00 81.69 82 VAL A CA 1
ATOM 636 C C . VAL A 1 82 ? 9.601 -2.516 -13.527 1.00 81.69 82 VAL A C 1
ATOM 638 O O . VAL A 1 82 ? 8.729 -3.073 -14.197 1.00 81.69 82 VAL A O 1
ATOM 641 N N . ARG A 1 83 ? 10.798 -2.209 -14.035 1.00 78.56 83 ARG A N 1
ATOM 642 C CA . ARG A 1 83 ? 11.278 -2.611 -15.365 1.00 78.56 83 ARG A CA 1
ATOM 643 C C . ARG A 1 83 ? 12.766 -2.942 -15.299 1.00 78.56 83 ARG A C 1
ATOM 645 O O . ARG A 1 83 ? 13.529 -2.274 -14.611 1.00 78.56 83 ARG A O 1
ATOM 652 N N . ILE A 1 84 ? 13.185 -3.983 -16.018 1.00 74.88 84 ILE A N 1
ATOM 653 C CA . ILE A 1 84 ? 14.595 -4.392 -16.064 1.00 74.88 84 ILE A CA 1
ATOM 654 C C . ILE A 1 84 ? 15.421 -3.265 -16.699 1.00 74.88 84 ILE A C 1
ATOM 656 O O . ILE A 1 84 ? 15.142 -2.864 -17.828 1.00 74.88 84 ILE A O 1
ATOM 660 N N . GLY A 1 85 ? 16.441 -2.787 -15.980 1.00 73.56 85 GLY A N 1
ATOM 661 C CA . GLY A 1 85 ? 17.340 -1.721 -16.436 1.00 73.56 85 GLY A CA 1
ATOM 662 C C . GLY A 1 85 ? 16.787 -0.300 -16.290 1.00 73.56 85 GLY A C 1
ATOM 663 O O . GLY A 1 85 ? 17.382 0.626 -16.837 1.00 73.56 85 GLY A O 1
ATOM 664 N N . ASP A 1 86 ? 15.663 -0.123 -15.589 1.00 75.38 86 ASP A N 1
ATOM 665 C CA . ASP A 1 86 ? 15.074 1.185 -15.305 1.00 75.38 86 ASP A CA 1
ATOM 666 C C . ASP A 1 86 ? 15.304 1.573 -13.837 1.00 75.38 86 ASP A C 1
ATOM 668 O O . ASP A 1 86 ? 14.584 1.138 -12.938 1.00 75.38 86 ASP A O 1
ATOM 672 N N . ASP A 1 87 ? 16.316 2.411 -13.616 1.00 77.50 87 ASP A N 1
ATOM 673 C CA . ASP A 1 87 ? 16.657 2.978 -12.307 1.00 77.50 87 ASP A CA 1
ATOM 674 C C . ASP A 1 87 ? 16.165 4.433 -12.174 1.00 77.50 87 ASP A C 1
ATOM 676 O O . ASP A 1 87 ? 16.742 5.238 -11.439 1.00 77.50 87 ASP A O 1
ATOM 680 N N . ASN A 1 88 ? 15.107 4.816 -12.896 1.00 84.12 88 ASN A N 1
ATOM 681 C CA . ASN A 1 88 ? 14.526 6.153 -12.782 1.00 84.12 88 ASN A CA 1
ATOM 682 C C . ASN A 1 88 ? 13.618 6.245 -11.552 1.00 84.12 88 ASN A C 1
ATOM 684 O O . ASN A 1 88 ? 12.396 6.101 -11.626 1.00 84.12 88 ASN A O 1
ATOM 688 N N . TRP A 1 89 ? 14.239 6.492 -10.403 1.00 88.31 89 TRP A N 1
ATOM 689 C CA . TRP A 1 89 ? 13.542 6.736 -9.148 1.00 88.31 89 TRP A CA 1
ATOM 690 C C . TRP A 1 89 ? 13.164 8.215 -9.008 1.00 88.31 89 TRP A C 1
ATOM 692 O O . TRP A 1 89 ? 14.030 9.083 -8.914 1.00 88.31 89 TRP A O 1
ATOM 702 N N . ASP A 1 90 ? 11.868 8.504 -8.913 1.00 93.06 90 ASP A N 1
ATOM 703 C CA . ASP A 1 90 ? 11.343 9.813 -8.524 1.00 93.06 90 ASP A CA 1
ATOM 704 C C . ASP A 1 90 ? 11.016 9.837 -7.023 1.00 93.06 90 ASP A C 1
ATOM 706 O O . ASP A 1 90 ? 9.869 9.728 -6.569 1.00 93.06 90 ASP A O 1
ATOM 710 N N . PHE A 1 91 ? 12.067 9.956 -6.213 1.00 93.31 91 PHE A N 1
ATOM 711 C CA . PHE A 1 91 ? 11.925 10.040 -4.760 1.00 93.31 91 PHE A CA 1
ATOM 712 C C . PHE A 1 91 ? 11.232 11.326 -4.307 1.00 93.31 91 PHE A C 1
ATOM 714 O O . PHE A 1 91 ? 10.471 11.307 -3.343 1.00 93.31 91 PHE A O 1
ATOM 721 N N . VAL A 1 92 ? 11.464 12.445 -4.996 1.00 95.50 92 VAL A N 1
ATOM 722 C CA . VAL A 1 92 ? 10.914 13.739 -4.576 1.00 95.50 92 VAL A CA 1
ATOM 723 C C . VAL A 1 92 ? 9.394 13.721 -4.697 1.00 95.50 92 VAL A C 1
ATOM 725 O O . VAL A 1 92 ? 8.703 13.977 -3.706 1.00 95.50 92 VAL A O 1
ATOM 728 N N . SER A 1 93 ? 8.863 13.351 -5.864 1.00 94.94 93 SER A N 1
ATOM 729 C CA . SER A 1 93 ? 7.414 13.312 -6.081 1.00 94.94 93 SER A CA 1
ATOM 730 C C . SER A 1 93 ? 6.741 12.224 -5.247 1.00 94.94 93 SER A C 1
ATOM 732 O O . SER A 1 93 ? 5.635 12.429 -4.739 1.00 94.94 93 SER A O 1
ATOM 734 N N . SER A 1 94 ? 7.392 11.071 -5.058 1.00 95.44 94 SER A N 1
ATOM 735 C CA . SER A 1 94 ? 6.829 9.978 -4.255 1.00 95.44 94 SER A CA 1
ATOM 736 C C . SER A 1 94 ? 6.765 10.314 -2.765 1.00 95.44 94 SER A C 1
ATOM 738 O O . SER A 1 94 ? 5.762 9.990 -2.123 1.00 95.44 94 SER A O 1
ATOM 740 N N . ILE A 1 95 ? 7.756 11.018 -2.211 1.00 96.94 95 ILE A N 1
ATOM 741 C CA . ILE A 1 95 ? 7.707 11.511 -0.827 1.00 96.94 95 ILE A CA 1
ATOM 742 C C . ILE A 1 95 ? 6.613 12.570 -0.686 1.00 96.94 95 ILE A C 1
ATOM 744 O O . ILE A 1 95 ? 5.786 12.467 0.216 1.00 96.94 95 ILE A O 1
ATOM 748 N N . GLN A 1 96 ? 6.543 13.542 -1.600 1.00 97.69 96 GLN A N 1
ATOM 749 C CA . GLN A 1 96 ? 5.501 14.575 -1.568 1.00 97.69 96 GLN A CA 1
ATOM 750 C C . GLN A 1 96 ? 4.092 13.971 -1.638 1.00 97.69 96 GLN A C 1
ATOM 752 O O . GLN A 1 96 ? 3.214 14.351 -0.862 1.00 97.69 96 GLN A O 1
ATOM 757 N N . SER A 1 97 ? 3.888 12.991 -2.521 1.00 96.69 97 SER A N 1
ATOM 758 C CA . SER A 1 97 ? 2.616 12.274 -2.656 1.00 96.69 97 SER A CA 1
ATOM 759 C C . SER A 1 97 ? 2.274 11.484 -1.392 1.00 96.69 97 SER A C 1
ATOM 761 O O . SER A 1 97 ? 1.130 11.518 -0.939 1.00 96.69 97 SER A O 1
ATOM 763 N N . LEU A 1 98 ? 3.264 10.817 -0.785 1.00 97.31 98 LEU A N 1
ATOM 764 C CA . LEU A 1 98 ? 3.081 10.088 0.470 1.00 97.31 98 LEU A CA 1
ATOM 765 C C . LEU A 1 98 ? 2.691 11.027 1.611 1.00 97.31 98 LEU A C 1
ATOM 767 O O . LEU A 1 98 ? 1.748 10.736 2.339 1.00 97.31 98 LEU A O 1
ATOM 771 N N . THR A 1 99 ? 3.373 12.165 1.747 1.00 97.81 99 THR A N 1
ATOM 772 C CA . THR A 1 99 ? 3.063 13.173 2.764 1.00 97.81 99 THR A CA 1
ATOM 773 C C . THR A 1 99 ? 1.634 13.692 2.615 1.00 97.81 99 THR A C 1
ATOM 775 O O . THR A 1 99 ? 0.893 13.737 3.593 1.00 97.81 99 THR A O 1
ATOM 778 N N . GLN A 1 100 ? 1.209 14.030 1.395 1.00 97.44 100 GLN A N 1
ATOM 779 C CA . GLN A 1 100 ? -0.160 14.492 1.142 1.00 97.44 100 GLN A CA 1
ATOM 780 C C . GLN A 1 100 ? -1.205 13.410 1.447 1.00 97.44 100 GLN A C 1
ATOM 782 O O . GLN A 1 100 ? -2.237 13.703 2.049 1.00 97.44 100 GLN A O 1
ATOM 787 N N . ALA A 1 101 ? -0.945 12.161 1.050 1.00 96.75 101 ALA A N 1
ATOM 788 C CA . ALA A 1 101 ? -1.829 11.037 1.342 1.00 96.75 101 ALA A CA 1
ATOM 789 C C . ALA A 1 101 ? -1.925 10.757 2.849 1.00 96.75 101 ALA A C 1
ATOM 791 O O . ALA A 1 101 ? -3.014 10.494 3.354 1.00 96.75 101 ALA A O 1
ATOM 792 N N . LEU A 1 102 ? -0.808 10.872 3.573 1.00 96.19 102 LEU A N 1
ATOM 793 C CA . LEU A 1 102 ? -0.759 10.690 5.019 1.00 96.19 102 LEU A CA 1
ATOM 794 C C . LEU A 1 102 ? -1.601 11.739 5.751 1.00 96.19 102 LEU A C 1
ATOM 796 O O . LEU A 1 102 ? -2.370 11.370 6.633 1.00 96.19 102 LEU A O 1
ATOM 800 N N . TYR A 1 103 ? -1.512 13.018 5.366 1.00 96.75 103 TYR A N 1
ATOM 801 C CA . TYR A 1 103 ? -2.361 14.059 5.956 1.00 96.75 103 TYR A CA 1
ATOM 802 C C . TYR A 1 103 ? -3.848 13.758 5.753 1.00 96.75 103 TYR A C 1
ATOM 804 O O . TYR A 1 103 ? -4.590 13.704 6.729 1.00 96.75 103 TYR A O 1
ATOM 812 N N . LYS A 1 104 ? -4.264 13.439 4.518 1.00 94.88 104 LYS A N 1
ATOM 813 C CA . LYS A 1 104 ? -5.658 13.057 4.220 1.00 94.88 104 LYS A CA 1
ATOM 814 C C . LYS A 1 104 ? -6.135 11.883 5.073 1.00 94.88 104 LYS A C 1
ATOM 816 O O . LYS A 1 104 ? -7.266 11.875 5.546 1.00 94.88 104 LYS A O 1
ATOM 821 N N . MET A 1 105 ? -5.271 10.890 5.260 1.00 93.06 105 MET A N 1
ATOM 822 C CA . MET A 1 105 ? -5.576 9.710 6.057 1.00 93.06 105 MET A CA 1
ATOM 823 C C . MET A 1 105 ? -5.720 10.030 7.544 1.00 93.06 105 MET A C 1
ATOM 825 O O . MET A 1 105 ? -6.661 9.559 8.175 1.00 93.06 105 MET A O 1
ATOM 829 N N . ILE A 1 106 ? -4.819 10.836 8.105 1.00 93.00 106 ILE A N 1
ATOM 830 C CA . ILE A 1 106 ? -4.899 11.258 9.506 1.00 93.00 106 ILE A CA 1
ATOM 831 C C . ILE A 1 106 ? -6.170 12.082 9.739 1.00 93.00 106 ILE A C 1
ATOM 833 O O . ILE A 1 106 ? -6.899 11.801 10.688 1.00 93.00 106 ILE A O 1
ATOM 837 N N . ASP A 1 107 ? -6.479 13.030 8.854 1.00 93.75 107 ASP A N 1
ATOM 838 C CA . ASP A 1 107 ? -7.690 13.854 8.947 1.00 93.75 107 ASP A CA 1
ATOM 839 C C . ASP A 1 107 ? -8.966 12.995 8.892 1.00 93.75 107 ASP A C 1
ATOM 841 O O . ASP A 1 107 ? -9.902 13.197 9.675 1.00 93.75 107 ASP A O 1
A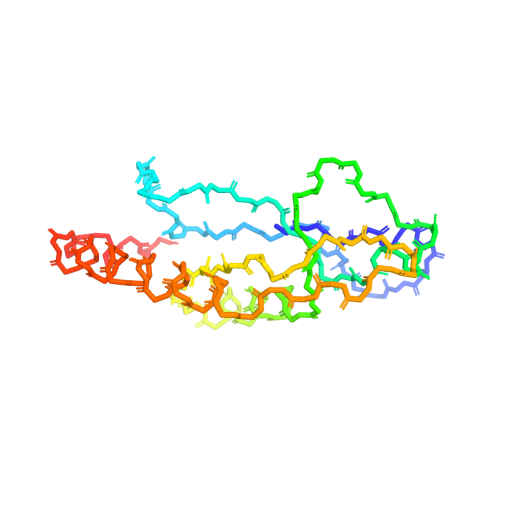TOM 845 N N . TYR A 1 108 ? -8.993 11.980 8.021 1.00 90.94 108 TYR A N 1
ATOM 846 C CA . TYR A 1 108 ? -10.081 11.001 7.968 1.00 90.94 108 TYR A CA 1
ATOM 847 C C . TYR A 1 108 ? -10.221 10.225 9.286 1.00 90.94 108 TYR A C 1
ATOM 849 O O . TYR A 1 108 ? -11.310 10.167 9.851 1.00 90.94 108 TYR A O 1
ATOM 857 N N . LEU A 1 109 ? -9.123 9.695 9.833 1.00 89.38 109 LEU A N 1
ATOM 858 C CA . LEU A 1 109 ? -9.148 8.921 11.083 1.00 89.38 109 LEU A CA 1
ATOM 859 C C . LEU A 1 109 ? -9.526 9.767 12.310 1.00 89.38 109 LEU A C 1
ATOM 861 O O . LEU A 1 109 ? -10.140 9.259 13.249 1.00 89.38 109 LEU A O 1
ATOM 865 N N . ILE A 1 110 ? -9.167 11.054 12.325 1.00 91.44 110 ILE A N 1
ATOM 866 C CA . ILE A 1 110 ? -9.579 11.989 13.383 1.00 91.44 110 ILE A CA 1
ATOM 867 C C . ILE A 1 110 ? -11.084 12.264 13.301 1.00 91.44 110 ILE A C 1
ATOM 869 O O . ILE A 1 110 ? -11.748 12.313 14.337 1.00 91.44 110 ILE A O 1
ATOM 873 N N . SER A 1 111 ? -11.619 12.432 12.088 1.00 90.25 111 SER A N 1
ATOM 874 C CA . SER A 1 111 ? -13.041 12.726 11.861 1.00 90.25 111 SER A CA 1
ATOM 875 C C . SER A 1 111 ? -13.965 11.510 11.993 1.00 90.25 111 SER A C 1
ATOM 877 O O . SER A 1 111 ? -15.155 11.702 12.228 1.00 90.25 111 SER A O 1
ATOM 879 N N . HIS A 1 112 ? -13.433 10.285 11.918 1.00 85.69 112 HIS A N 1
ATOM 880 C CA . HIS A 1 112 ? -14.192 9.030 12.011 1.00 85.69 112 HIS A CA 1
ATOM 881 C C . HIS A 1 112 ? -13.727 8.179 13.204 1.00 85.69 112 HIS A C 1
ATOM 883 O O . HIS A 1 112 ? -13.135 7.112 13.037 1.00 85.69 112 HIS A O 1
ATOM 889 N N . PRO A 1 113 ? -13.965 8.639 14.448 1.00 71.19 113 PRO A N 1
ATOM 890 C CA . PRO A 1 113 ? -13.489 7.956 15.640 1.00 71.19 113 PRO A CA 1
ATOM 891 C C . PRO A 1 113 ? -14.083 6.553 15.823 1.00 71.19 113 PRO A C 1
ATOM 893 O O . PRO A 1 113 ? -13.392 5.743 16.429 1.00 71.19 113 PRO A O 1
ATOM 896 N N . ASP A 1 114 ? -15.284 6.267 15.306 1.00 64.69 114 ASP A N 1
ATOM 897 C CA . ASP A 1 114 ? -15.997 4.985 15.472 1.00 64.69 114 ASP A CA 1
ATOM 898 C C . ASP A 1 114 ? -15.404 3.832 14.643 1.00 64.69 114 ASP A C 1
ATOM 900 O O . ASP A 1 114 ? -15.500 2.673 15.046 1.00 64.69 114 ASP A O 1
ATOM 904 N N . ASP A 1 115 ? -14.638 4.130 13.584 1.00 59.78 115 ASP A N 1
ATOM 905 C CA . ASP A 1 115 ? -13.813 3.134 12.873 1.00 59.78 115 ASP A CA 1
ATOM 906 C C . ASP A 1 115 ? -12.702 2.554 13.784 1.00 59.78 115 ASP A C 1
ATOM 908 O O . ASP A 1 115 ? -11.970 1.632 13.413 1.00 59.78 115 ASP A O 1
ATOM 912 N N . ARG A 1 116 ? -12.569 3.067 15.018 1.00 56.12 116 ARG A N 1
ATOM 913 C CA . ARG A 1 116 ? -11.713 2.503 16.064 1.00 56.12 116 ARG A CA 1
ATOM 914 C C . ARG A 1 116 ? -12.344 1.294 16.772 1.00 56.12 116 ARG A C 1
ATOM 916 O O . ARG A 1 116 ? -11.584 0.492 17.307 1.00 56.12 116 ARG A O 1
ATOM 923 N N . GLU A 1 117 ? -13.658 1.110 16.807 1.00 49.12 117 GLU A N 1
ATOM 924 C CA . GLU A 1 117 ? -14.275 0.126 17.721 1.00 49.12 117 GLU A CA 1
ATOM 925 C C . GLU A 1 117 ? -14.655 -1.219 17.087 1.00 49.12 117 GLU A C 1
ATOM 927 O O . GLU A 1 117 ? -14.995 -2.158 17.805 1.00 49.12 117 GLU A O 1
ATOM 932 N N . HIS A 1 118 ? -14.519 -1.385 15.769 1.00 47.41 118 HIS A N 1
ATOM 933 C CA . HIS A 1 118 ? -14.812 -2.657 15.103 1.00 47.41 118 HIS A CA 1
ATOM 934 C C . HIS A 1 118 ? -13.663 -3.674 15.244 1.00 47.41 118 HIS A C 1
ATOM 936 O O . HIS A 1 118 ? -12.942 -3.987 14.298 1.00 47.41 118 HIS A O 1
ATOM 942 N N . SER A 1 119 ? -13.505 -4.186 16.466 1.00 39.22 119 SER A N 1
ATOM 943 C CA . SER A 1 119 ? -12.890 -5.479 16.765 1.00 39.22 119 SER A CA 1
ATOM 944 C C . SER A 1 119 ? -14.035 -6.464 16.978 1.00 39.22 119 SER A C 1
ATOM 946 O O . SER A 1 119 ? -14.728 -6.378 17.990 1.00 39.22 119 SER A O 1
ATOM 948 N N . CYS A 1 120 ? -14.259 -7.371 16.032 1.00 33.75 120 CYS A N 1
ATOM 949 C CA . CYS A 1 120 ? -15.064 -8.563 16.274 1.00 33.75 120 CYS A CA 1
ATOM 950 C C . CYS A 1 120 ? -14.168 -9.789 16.152 1.00 33.75 120 CYS A C 1
ATOM 952 O O . CYS A 1 120 ? -13.339 -9.798 15.214 1.00 33.75 120 CYS A O 1
#

Secondary structure (DSSP, 8-state):
-----------SS--------TT--SS-SS----EESS-GGG-TTS--TT--EE-SSHHHHHHHHHHTT----------S---TT-----HHHHHHHHHHHHHHHHHHHHH-GGGG----

Foldseek 3Di:
DADFPPDPDPDPDDDDGDFDQPLQDPDHPDDDFAEDQDLCLPVVSGDCVRGDYYHNCVVVVRVVCVVVVHHDDDDFFDQDDNDVPDPRGNPPVRVVVSVVVVVVVVVVCVVCVVSVPPDD

Sequence (120 aa):
FKHLADLSLDMDFTVSKRWDCPHLPVESILPLAKSNSMNAAMAPFVSSNGIDIENMEGAAFFQVCIAENQRFLQVRSVSNFVRIGDDNWDFVSSIQSLTQALYKMIDYLISHPDDREHSC

Radius of gyration: 16.47 Å; chains: 1; bounding box: 33×45×34 Å